Protein AF-A0A960K1D6-F1 (afdb_monomer)

pLDDT: mean 85.11, std 15.7, range [49.5, 97.06]

Radius of gyration: 19.61 Å; Cα contacts (8 Å, |Δi|>4): 101; chains: 1; bounding box: 60×23×47 Å

Foldseek 3Di:
DDQQQKDFDFDPDPVDTDTPDIDGDDRHGWDDDWDADPQWIWTDDPPDTDTDRRDDPDPPDPPDPPDDDDDDD

Mean predicted aligned error: 9.88 Å

Structure (mmCIF, N/CA/C/O backbone):
data_AF-A0A960K1D6-F1
#
_entry.id   AF-A0A960K1D6-F1
#
loop_
_atom_site.group_PDB
_atom_site.id
_atom_site.type_symbol
_atom_site.label_atom_id
_atom_site.label_alt_id
_atom_site.label_comp_id
_atom_site.label_asym_id
_atom_site.label_entity_id
_atom_site.label_seq_id
_atom_site.pdbx_PDB_ins_code
_atom_site.Cartn_x
_atom_site.Cartn_y
_atom_site.Cartn_z
_atom_site.occupancy
_atom_site.B_iso_or_equiv
_atom_site.auth_seq_id
_atom_site.auth_com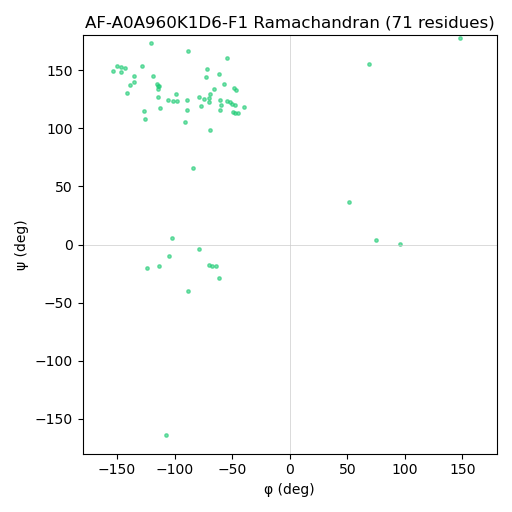p_id
_atom_site.auth_asym_id
_atom_site.auth_atom_id
_atom_site.pdbx_PDB_model_num
ATOM 1 N N . LEU A 1 1 ? 4.355 1.759 -0.103 1.00 89.00 1 LEU A N 1
ATOM 2 C CA . LEU A 1 1 ? 3.528 2.361 0.964 1.00 89.00 1 LEU A CA 1
ATOM 3 C C . LEU A 1 1 ? 4.461 3.126 1.886 1.00 89.00 1 LEU A C 1
ATOM 5 O O . LEU A 1 1 ? 5.482 2.555 2.256 1.00 89.00 1 LEU A O 1
ATOM 9 N N . ARG A 1 2 ? 4.180 4.401 2.158 1.00 92.00 2 ARG A N 1
ATOM 10 C CA . ARG A 1 2 ? 4.958 5.217 3.100 1.00 92.00 2 ARG A CA 1
ATOM 11 C C . ARG A 1 2 ? 4.419 5.085 4.522 1.00 92.00 2 ARG A C 1
ATOM 13 O O . ARG A 1 2 ? 3.328 4.561 4.725 1.00 92.00 2 ARG A O 1
ATOM 20 N N . GLU A 1 3 ? 5.202 5.552 5.488 1.00 92.12 3 GLU A N 1
ATOM 21 C CA . GLU A 1 3 ? 4.882 5.480 6.920 1.00 92.12 3 GLU A CA 1
ATOM 22 C C . GLU A 1 3 ? 3.607 6.247 7.292 1.00 92.12 3 GLU A C 1
ATOM 24 O O . GLU A 1 3 ? 2.916 5.861 8.230 1.00 92.12 3 GLU A O 1
ATOM 29 N N . ASP A 1 4 ? 3.275 7.296 6.541 1.00 93.25 4 ASP A N 1
ATOM 30 C CA . ASP A 1 4 ? 2.071 8.119 6.712 1.00 93.25 4 ASP A CA 1
ATOM 31 C C . ASP A 1 4 ? 0.786 7.494 6.133 1.00 93.25 4 ASP A C 1
ATOM 33 O O . ASP A 1 4 ? -0.291 8.063 6.293 1.00 93.25 4 ASP A O 1
ATOM 37 N N . GLY A 1 5 ? 0.884 6.330 5.481 1.00 94.19 5 GLY A N 1
ATOM 38 C CA . GLY A 1 5 ? -0.264 5.634 4.897 1.00 94.19 5 GLY A CA 1
ATOM 39 C C . GLY A 1 5 ? -0.502 5.911 3.410 1.00 94.19 5 GLY A C 1
ATOM 40 O O . GLY A 1 5 ? -1.420 5.323 2.826 1.00 94.19 5 GLY A O 1
ATOM 41 N N . ASP A 1 6 ? 0.336 6.727 2.763 1.00 95.50 6 ASP A N 1
ATOM 42 C CA . ASP A 1 6 ? 0.230 6.985 1.327 1.00 95.50 6 ASP A CA 1
ATOM 43 C C . ASP A 1 6 ? 0.827 5.851 0.467 1.00 95.50 6 ASP A C 1
ATOM 45 O O . ASP A 1 6 ? 1.990 5.429 0.588 1.00 95.50 6 ASP A O 1
ATOM 49 N N . LEU A 1 7 ? 0.010 5.361 -0.465 1.00 95.12 7 LEU A N 1
ATOM 50 C CA . LEU A 1 7 ? 0.368 4.400 -1.499 1.00 95.12 7 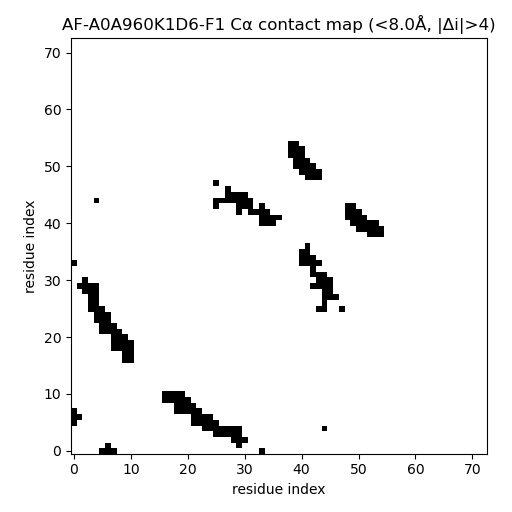LEU A CA 1
ATOM 51 C C . LEU A 1 7 ? 0.644 5.125 -2.817 1.00 95.12 7 LEU A C 1
ATOM 53 O O . LEU A 1 7 ? -0.175 5.902 -3.301 1.00 95.12 7 LEU A O 1
ATOM 57 N N . PHE A 1 8 ? 1.791 4.821 -3.419 1.00 94.50 8 PHE A N 1
ATOM 58 C CA . PHE A 1 8 ? 2.238 5.410 -4.675 1.00 94.50 8 PHE A CA 1
ATOM 59 C C . PHE A 1 8 ? 2.276 4.351 -5.769 1.00 94.50 8 PHE A C 1
ATOM 61 O O . PHE A 1 8 ? 2.811 3.262 -5.559 1.00 94.50 8 PHE A O 1
ATOM 68 N N . LEU A 1 9 ? 1.782 4.715 -6.950 1.00 93.56 9 LEU A N 1
ATOM 69 C CA . LEU A 1 9 ? 1.982 3.980 -8.190 1.00 93.56 9 LEU A CA 1
ATOM 70 C C . LEU A 1 9 ? 2.984 4.742 -9.055 1.00 93.56 9 LEU A C 1
ATOM 72 O O . LEU A 1 9 ? 2.784 5.920 -9.366 1.00 93.56 9 LEU A O 1
ATOM 76 N N . LEU A 1 10 ? 4.062 4.073 -9.453 1.00 93.62 10 LEU A N 1
ATOM 77 C CA . LEU A 1 10 ? 5.150 4.663 -10.228 1.00 93.62 10 LEU A CA 1
ATOM 78 C C . LEU A 1 10 ? 5.824 3.621 -11.132 1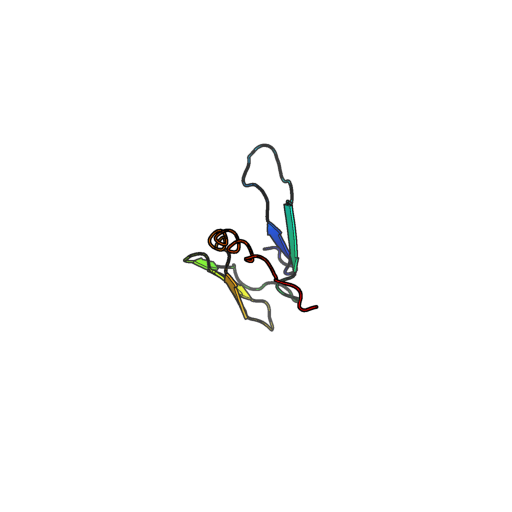.00 93.62 10 LEU A C 1
ATOM 80 O O . LEU A 1 10 ? 5.789 2.433 -10.809 1.00 93.62 10 LEU A O 1
ATOM 84 N N . PRO A 1 11 ? 6.433 4.035 -12.259 1.00 92.62 11 PRO A N 1
ATOM 85 C CA . PRO A 1 11 ? 7.230 3.148 -13.098 1.00 92.62 11 PRO A CA 1
ATOM 86 C C . PRO A 1 11 ? 8.490 2.682 -12.361 1.00 92.62 11 PRO A C 1
ATOM 88 O O . PRO A 1 11 ? 9.216 3.496 -11.792 1.00 92.62 11 PRO A O 1
ATOM 91 N N . ALA A 1 12 ? 8.778 1.383 -12.413 1.00 91.56 12 ALA A N 1
ATOM 92 C CA . ALA A 1 12 ? 9.996 0.802 -11.850 1.00 91.56 12 ALA A CA 1
ATOM 93 C C . ALA A 1 12 ? 11.172 0.924 -12.841 1.00 91.56 12 ALA A C 1
ATOM 95 O O . ALA A 1 12 ? 11.645 -0.069 -13.387 1.00 91.56 12 ALA A O 1
ATOM 96 N N . THR A 1 13 ? 11.607 2.156 -13.117 1.00 93.81 13 THR A N 1
ATOM 97 C CA . THR A 1 13 ? 12.668 2.466 -14.095 1.00 93.81 13 THR A CA 1
ATOM 98 C C . THR A 1 13 ? 13.860 3.149 -13.432 1.00 93.81 13 THR A C 1
ATOM 100 O O . THR A 1 13 ? 13.678 3.986 -12.551 1.00 93.81 13 THR A O 1
ATOM 103 N N . ALA A 1 14 ? 15.075 2.870 -13.909 1.00 93.56 14 ALA A N 1
ATOM 104 C CA . ALA A 1 14 ? 16.299 3.495 -13.394 1.00 93.56 14 ALA A CA 1
ATOM 105 C C . ALA A 1 14 ? 16.436 4.994 -13.744 1.00 93.56 14 ALA A C 1
ATOM 107 O O . ALA A 1 14 ? 17.203 5.701 -13.100 1.00 93.56 14 ALA A O 1
ATOM 108 N N . GLU A 1 15 ? 15.686 5.491 -14.734 1.00 92.69 15 GLU A N 1
ATOM 109 C CA . GLU A 1 15 ? 15.737 6.887 -15.209 1.00 92.69 15 GLU A CA 1
ATOM 110 C C . GLU A 1 15 ? 15.292 7.919 -14.165 1.00 92.69 15 GLU A C 1
ATOM 112 O O . GLU A 1 15 ? 15.581 9.108 -14.296 1.00 92.69 15 GLU A O 1
ATOM 117 N N . GLY A 1 16 ? 14.571 7.484 -13.131 1.00 90.88 16 GLY A N 1
ATOM 118 C CA . GLY A 1 16 ? 14.236 8.330 -11.998 1.00 90.88 16 GLY A CA 1
ATOM 119 C C . GLY A 1 16 ? 12.897 8.006 -11.356 1.00 90.88 16 GLY A C 1
ATOM 120 O O . GLY A 1 16 ? 12.133 7.148 -11.796 1.00 90.88 16 GLY A O 1
ATOM 121 N N . PHE A 1 17 ? 12.606 8.753 -10.295 1.00 91.06 17 PHE A N 1
ATOM 122 C CA . PHE A 1 17 ? 11.391 8.611 -9.506 1.00 91.06 17 PHE A CA 1
ATOM 123 C C . PHE A 1 17 ? 10.283 9.527 -10.049 1.00 91.06 17 PHE A C 1
ATOM 125 O O . PHE A 1 17 ? 10.324 10.741 -9.853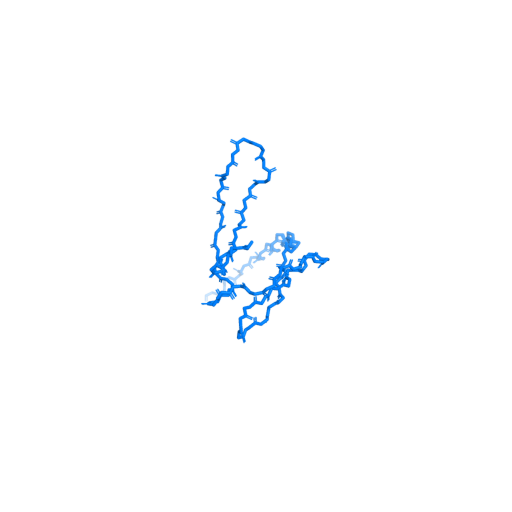 1.00 91.06 17 PHE A O 1
ATOM 132 N N . LYS A 1 18 ? 9.283 8.953 -10.733 1.00 93.81 18 LYS A N 1
ATOM 133 C CA . LYS A 1 18 ? 8.127 9.687 -11.284 1.00 93.81 18 LYS A CA 1
ATOM 134 C C . LYS A 1 18 ? 6.810 9.073 -10.810 1.00 93.81 18 LYS A C 1
ATOM 136 O O . LYS A 1 18 ? 6.424 7.997 -11.260 1.00 93.81 18 LYS A O 1
ATOM 141 N N . VAL A 1 19 ? 6.104 9.760 -9.913 1.00 93.06 19 VAL A N 1
ATOM 142 C CA . VAL A 1 19 ? 4.794 9.318 -9.404 1.00 93.06 19 VAL A CA 1
ATOM 143 C C . VAL A 1 19 ? 3.739 9.441 -10.506 1.00 93.06 19 VAL A C 1
ATOM 145 O O . VAL A 1 19 ? 3.571 10.515 -11.075 1.00 93.06 19 VAL A O 1
ATOM 148 N N . ARG A 1 20 ? 3.012 8.355 -10.798 1.00 93.75 20 ARG A N 1
ATOM 149 C CA . ARG A 1 20 ? 1.824 8.379 -11.675 1.00 93.75 20 ARG A CA 1
ATOM 150 C C . ARG A 1 20 ? 0.550 8.681 -10.902 1.00 93.75 20 ARG A C 1
ATOM 152 O O . ARG A 1 20 ? -0.336 9.364 -11.400 1.00 93.75 20 ARG A O 1
ATOM 159 N N . THR A 1 21 ? 0.431 8.102 -9.715 1.00 93.44 21 THR A N 1
ATOM 160 C CA . THR A 1 21 ? -0.746 8.244 -8.860 1.00 93.44 21 THR A CA 1
ATOM 161 C C . THR A 1 21 ? -0.353 8.044 -7.409 1.00 93.44 21 THR A C 1
ATOM 163 O O . THR A 1 21 ? 0.570 7.285 -7.106 1.00 93.44 21 THR A O 1
ATOM 166 N N . GLN A 1 22 ? -1.070 8.726 -6.528 1.00 94.75 22 GLN A N 1
ATOM 167 C CA . GLN A 1 22 ? -0.942 8.625 -5.084 1.00 94.75 22 GLN A CA 1
ATOM 168 C C . GLN A 1 22 ? -2.341 8.544 -4.483 1.00 94.75 22 GLN A C 1
ATOM 170 O O . GLN A 1 22 ? -3.250 9.242 -4.929 1.00 94.75 22 GLN A O 1
ATOM 175 N N . THR A 1 23 ? -2.510 7.695 -3.477 1.00 95.12 23 THR A N 1
ATOM 176 C CA . THR A 1 23 ? -3.740 7.623 -2.689 1.00 95.12 23 THR A CA 1
ATOM 177 C C . THR A 1 23 ? -3.417 7.261 -1.248 1.00 95.12 23 THR A C 1
ATOM 179 O O . THR A 1 23 ? -2.458 6.531 -0.992 1.00 95.12 23 THR A O 1
ATOM 182 N N . ARG A 1 24 ? -4.222 7.749 -0.307 1.00 95.50 24 ARG A N 1
ATOM 183 C CA . ARG A 1 24 ? -4.109 7.391 1.105 1.00 95.50 24 ARG A CA 1
ATOM 184 C C . ARG A 1 24 ? -4.963 6.165 1.395 1.00 95.50 24 ARG A C 1
ATOM 186 O O . ARG A 1 24 ? -6.159 6.173 1.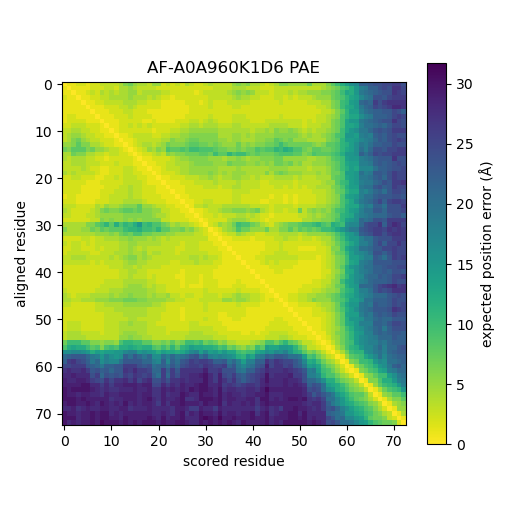115 1.00 95.50 24 ARG A O 1
ATOM 193 N N . ILE A 1 25 ? -4.354 5.117 1.950 1.00 95.25 25 ILE A N 1
ATOM 194 C CA . ILE A 1 25 ? -5.056 3.853 2.255 1.00 95.25 25 ILE A CA 1
ATOM 195 C C . ILE A 1 25 ? -5.168 3.570 3.761 1.00 95.25 25 ILE A C 1
ATOM 197 O O . ILE A 1 25 ? -6.014 2.771 4.180 1.00 95.25 25 ILE A O 1
ATOM 201 N N . LEU A 1 26 ? -4.342 4.240 4.567 1.00 96.06 26 LEU A N 1
ATOM 202 C CA . LEU A 1 26 ? -4.317 4.192 6.028 1.00 96.06 26 LEU A CA 1
ATOM 203 C C . LEU A 1 26 ? -4.192 5.623 6.564 1.00 96.06 26 LEU A C 1
ATOM 205 O O . LEU A 1 26 ? -3.541 6.455 5.937 1.00 96.06 26 LEU A O 1
ATOM 209 N N . ASP A 1 27 ? -4.834 5.904 7.695 1.00 93.88 27 ASP A N 1
ATOM 210 C CA . ASP A 1 27 ? -4.947 7.266 8.245 1.00 93.88 27 ASP A CA 1
ATOM 211 C C . ASP A 1 27 ? -4.029 7.496 9.455 1.00 93.88 27 ASP A C 1
ATOM 213 O O . ASP A 1 27 ? -3.871 8.626 9.920 1.00 93.88 27 ASP A O 1
ATOM 217 N N . ALA A 1 28 ? -3.424 6.426 9.976 1.00 92.44 28 ALA A N 1
ATOM 218 C CA . ALA A 1 28 ? -2.441 6.465 11.049 1.00 92.44 28 ALA A CA 1
ATOM 219 C C . ALA A 1 28 ? -1.106 5.857 10.595 1.00 92.44 28 ALA A C 1
ATOM 221 O O . ALA A 1 28 ? -0.992 5.289 9.509 1.00 92.44 28 ALA A O 1
ATOM 222 N N . THR A 1 29 ? -0.082 5.967 11.448 1.00 92.81 29 THR A N 1
ATOM 223 C CA . THR A 1 29 ? 1.253 5.434 11.158 1.00 92.81 29 THR A CA 1
ATOM 224 C C . THR A 1 29 ? 1.186 3.952 10.815 1.00 92.81 29 THR A C 1
ATOM 226 O O . THR A 1 29 ? 0.726 3.133 11.620 1.00 92.81 29 THR A O 1
ATOM 229 N N . VAL A 1 30 ? 1.695 3.607 9.634 1.00 90.81 30 VAL A N 1
ATOM 230 C CA . VAL A 1 30 ? 1.793 2.221 9.181 1.00 90.81 30 VAL A CA 1
ATOM 231 C C . VAL A 1 30 ? 2.681 1.458 10.156 1.00 90.81 30 VAL A C 1
ATOM 233 O O . VAL A 1 30 ? 3.819 1.844 10.426 1.00 90.81 30 VAL A O 1
ATOM 236 N N . ARG A 1 31 ? 2.152 0.367 10.710 1.00 81.75 31 ARG A N 1
ATOM 237 C CA . ARG A 1 31 ? 2.890 -0.507 11.624 1.00 81.75 31 ARG A CA 1
ATOM 238 C C . ARG A 1 31 ? 3.061 -1.875 10.984 1.00 81.75 31 ARG A C 1
ATOM 240 O O . ARG A 1 31 ? 2.103 -2.440 10.473 1.00 81.75 31 ARG A O 1
ATOM 247 N N . ALA A 1 32 ? 4.260 -2.433 11.132 1.00 81.44 32 ALA A N 1
ATOM 248 C CA . ALA A 1 32 ? 4.724 -3.642 10.451 1.00 81.44 32 ALA A CA 1
ATOM 249 C C . ALA A 1 32 ? 4.934 -3.464 8.938 1.00 81.44 32 ALA A C 1
ATOM 251 O O . ALA A 1 32 ? 4.365 -2.581 8.297 1.00 81.44 32 ALA A O 1
ATOM 252 N N . TYR A 1 33 ? 5.799 -4.309 8.376 1.00 88.06 33 TYR A N 1
ATOM 253 C CA . TYR A 1 33 ? 6.078 -4.300 6.946 1.00 88.06 33 TYR A CA 1
ATOM 254 C C . TYR A 1 33 ? 4.853 -4.796 6.162 1.00 88.06 33 TYR A C 1
ATOM 256 O O . TYR A 1 33 ? 4.323 -5.859 6.495 1.00 88.06 33 TYR A O 1
ATOM 264 N N . PRO A 1 34 ? 4.403 -4.064 5.127 1.00 92.94 34 PRO A N 1
ATOM 265 C CA . PRO A 1 34 ? 3.334 -4.527 4.249 1.00 92.94 34 PRO A CA 1
ATOM 266 C C . PRO A 1 34 ? 3.734 -5.816 3.533 1.00 92.94 34 PRO A C 1
ATOM 268 O O . PRO A 1 34 ? 4.899 -5.992 3.174 1.00 92.94 34 PRO A O 1
ATOM 271 N N . ALA A 1 35 ? 2.760 -6.682 3.273 1.00 95.19 35 ALA A N 1
ATOM 272 C CA . ALA A 1 35 ? 2.965 -7.923 2.537 1.00 95.19 35 ALA A CA 1
ATOM 273 C C . ALA A 1 35 ? 2.199 -7.881 1.214 1.00 95.19 35 ALA A C 1
ATOM 275 O O . ALA A 1 35 ? 1.027 -7.514 1.183 1.00 95.19 35 ALA A O 1
ATOM 276 N N . LEU A 1 36 ? 2.856 -8.272 0.124 1.00 95.31 36 LEU A N 1
ATOM 277 C CA . LEU A 1 36 ? 2.224 -8.440 -1.181 1.00 95.31 36 LEU A CA 1
ATOM 278 C C . LEU A 1 36 ? 2.239 -9.926 -1.532 1.00 95.31 36 LEU A C 1
ATOM 280 O O . LEU A 1 36 ? 3.312 -10.513 -1.666 1.00 95.31 36 LEU A O 1
ATOM 284 N N . ALA A 1 37 ? 1.060 -10.525 -1.672 1.00 96.62 37 ALA A N 1
ATOM 285 C CA . ALA A 1 37 ? 0.910 -11.934 -2.014 1.00 96.62 37 ALA A CA 1
ATOM 286 C C . ALA A 1 37 ? -0.266 -12.111 -2.974 1.00 96.62 37 ALA A C 1
ATOM 288 O O . ALA A 1 37 ? -1.345 -11.578 -2.729 1.00 96.62 37 ALA A O 1
ATOM 289 N N . ASP A 1 38 ? -0.041 -12.835 -4.071 1.00 95.69 38 ASP A N 1
ATOM 290 C CA . ASP A 1 38 ? -1.052 -13.113 -5.104 1.00 95.69 38 ASP A CA 1
ATOM 291 C C . ASP A 1 38 ? -1.781 -11.857 -5.636 1.00 95.69 38 ASP A C 1
ATOM 293 O O . ASP A 1 38 ? -2.981 -11.837 -5.893 1.00 95.69 38 ASP A O 1
ATOM 297 N N . GLY A 1 39 ? -1.049 -10.744 -5.750 1.00 95.44 39 GLY A N 1
ATOM 298 C CA . GLY A 1 39 ? -1.616 -9.464 -6.180 1.00 95.44 39 GLY A CA 1
ATOM 299 C C . GLY A 1 39 ? -2.464 -8.748 -5.123 1.00 95.44 39 GLY A C 1
ATOM 300 O O . GLY A 1 39 ? -2.991 -7.681 -5.417 1.00 95.44 39 GLY A O 1
ATOM 301 N N . ILE A 1 40 ? -2.561 -9.267 -3.897 1.00 96.88 40 ILE A N 1
ATOM 302 C CA . ILE A 1 40 ? -3.227 -8.602 -2.775 1.00 96.88 40 ILE A CA 1
ATOM 303 C C . ILE A 1 40 ? -2.185 -7.972 -1.850 1.00 96.88 40 ILE A C 1
ATOM 305 O O . ILE A 1 40 ? -1.282 -8.643 -1.341 1.00 96.88 40 ILE A O 1
ATOM 309 N N . LEU A 1 41 ? -2.319 -6.665 -1.628 1.00 96.12 41 LEU A N 1
ATOM 310 C CA . LEU A 1 41 ? -1.525 -5.904 -0.673 1.00 96.12 41 LEU A CA 1
ATOM 311 C C . LEU A 1 41 ? -2.203 -5.924 0.700 1.00 96.12 41 LEU A C 1
ATOM 313 O O . LEU A 1 41 ? -3.272 -5.341 0.882 1.00 96.12 41 LEU A O 1
ATOM 317 N N . TYR A 1 42 ? -1.539 -6.534 1.673 1.00 96.31 42 TYR A N 1
ATOM 318 C CA . TYR A 1 42 ? -1.919 -6.520 3.078 1.00 96.31 42 TYR A CA 1
ATOM 319 C C . TYR A 1 42 ? -1.108 -5.460 3.819 1.00 96.31 42 TYR A C 1
ATOM 321 O O . TYR A 1 42 ? 0.127 -5.479 3.811 1.00 96.31 42 TYR A O 1
ATOM 329 N N . ALA A 1 43 ? -1.799 -4.535 4.474 1.00 96.06 43 ALA A N 1
ATOM 330 C CA . ALA A 1 43 ? -1.174 -3.463 5.239 1.00 96.06 43 ALA A CA 1
ATOM 331 C C . ALA A 1 43 ? -2.020 -3.110 6.460 1.00 96.06 43 ALA A C 1
ATOM 333 O O . ALA A 1 43 ? -3.240 -3.281 6.451 1.00 96.06 43 ALA A O 1
ATOM 334 N N . ARG A 1 44 ? -1.377 -2.600 7.512 1.00 96.38 44 ARG A N 1
ATOM 335 C CA . ARG A 1 44 ? -2.076 -2.141 8.712 1.00 96.38 44 ARG A CA 1
ATOM 336 C C . ARG A 1 44 ? -1.438 -0.910 9.330 1.00 96.38 44 ARG A C 1
ATOM 338 O O . ARG A 1 44 ? -0.227 -0.710 9.248 1.00 96.38 44 ARG A O 1
ATOM 345 N N . ASP A 1 45 ? -2.268 -0.135 9.999 1.00 95.12 45 ASP A N 1
ATOM 346 C CA . ASP A 1 45 ? -1.847 0.845 10.988 1.00 95.12 45 ASP A CA 1
ATOM 347 C C . ASP A 1 45 ? -2.214 0.341 12.401 1.00 95.12 45 ASP A C 1
ATOM 349 O O . ASP A 1 45 ? -2.443 -0.853 12.625 1.00 95.12 45 ASP A O 1
ATOM 353 N N . GLU A 1 46 ? -2.201 1.230 13.391 1.00 92.19 46 GLU A N 1
ATOM 354 C CA . GLU A 1 46 ? -2.578 0.919 14.777 1.00 92.19 46 GLU A CA 1
ATOM 355 C C . GLU A 1 46 ? -4.065 0.584 14.989 1.00 92.19 46 GLU A C 1
ATOM 357 O O . GLU A 1 46 ? -4.410 -0.013 16.008 1.00 92.19 46 GLU A O 1
ATOM 362 N N . ARG A 1 47 ? -4.943 0.952 14.055 1.00 92.94 47 ARG A N 1
ATOM 363 C CA . ARG A 1 47 ? -6.406 0.878 14.192 1.00 92.94 47 ARG A CA 1
ATOM 364 C C . ARG A 1 47 ? -7.076 0.060 13.090 1.00 92.94 47 ARG A C 1
ATOM 366 O O . ARG A 1 47 ? -8.209 -0.377 13.274 1.00 92.94 47 ARG A O 1
ATOM 373 N N . LYS A 1 48 ? -6.410 -0.142 11.955 1.00 95.00 48 LYS A N 1
ATOM 374 C CA . LYS A 1 48 ? -6.997 -0.684 10.731 1.00 95.00 48 LYS A CA 1
ATOM 375 C C . LYS A 1 48 ? -6.056 -1.673 10.056 1.00 95.00 48 LYS A C 1
ATOM 377 O O . LYS A 1 48 ? -4.863 -1.427 9.917 1.00 95.00 48 LYS A O 1
ATOM 382 N N . LEU A 1 49 ? -6.629 -2.778 9.589 1.00 95.44 49 LEU A N 1
ATOM 383 C CA . LEU A 1 49 ? -6.011 -3.740 8.678 1.00 95.44 49 LEU A CA 1
ATOM 384 C C . LEU A 1 49 ? -6.785 -3.701 7.359 1.00 95.44 49 LEU A C 1
ATOM 386 O O . LEU A 1 49 ? -8.016 -3.682 7.369 1.00 95.44 49 LEU A O 1
ATOM 390 N N . ILE A 1 50 ? -6.069 -3.697 6.240 1.00 95.75 50 ILE A N 1
ATOM 391 C CA . ILE A 1 50 ? -6.651 -3.713 4.898 1.00 95.75 50 ILE A CA 1
ATOM 392 C C . ILE A 1 50 ? -6.047 -4.829 4.048 1.00 95.75 50 ILE A C 1
ATOM 394 O O . ILE A 1 50 ? -4.896 -5.226 4.240 1.00 95.75 50 ILE A O 1
ATOM 398 N N . ALA A 1 51 ? -6.833 -5.275 3.073 1.00 97.06 51 ALA A N 1
ATOM 399 C CA . ALA A 1 51 ? -6.406 -6.099 1.954 1.00 97.06 51 ALA A CA 1
ATOM 400 C C . ALA A 1 51 ? -6.863 -5.396 0.670 1.00 97.06 51 ALA A C 1
ATOM 402 O O . ALA A 1 51 ? -8.062 -5.205 0.466 1.00 97.06 51 ALA A O 1
ATOM 403 N N . ALA A 1 52 ? -5.917 -4.950 -0.153 1.00 94.12 52 ALA A N 1
ATOM 404 C CA . ALA A 1 52 ? -6.196 -4.198 -1.371 1.00 94.12 52 ALA A CA 1
ATOM 405 C C . ALA A 1 52 ? -5.771 -4.999 -2.604 1.00 94.12 52 ALA A C 1
ATOM 407 O O . ALA A 1 52 ? -4.626 -5.439 -2.697 1.00 94.12 52 ALA A O 1
ATOM 408 N N . ASP A 1 53 ? -6.689 -5.173 -3.553 1.00 94.81 53 ASP A N 1
ATOM 409 C CA . ASP A 1 53 ? -6.414 -5.858 -4.815 1.00 94.81 53 ASP A CA 1
ATOM 410 C C . ASP A 1 53 ? -5.633 -4.945 -5.768 1.00 94.81 53 ASP A C 1
ATOM 412 O O . ASP A 1 53 ? -6.093 -3.857 -6.116 1.00 94.81 53 ASP A O 1
ATOM 416 N N . MET A 1 54 ? -4.429 -5.372 -6.147 1.00 92.62 54 MET A N 1
ATOM 417 C CA . MET A 1 54 ? -3.509 -4.644 -7.026 1.00 92.62 54 MET A CA 1
ATOM 418 C C . MET A 1 54 ? -3.498 -5.199 -8.457 1.00 92.62 54 MET A C 1
ATOM 420 O O . MET A 1 54 ? -2.676 -4.778 -9.275 1.00 92.62 54 MET A O 1
ATOM 424 N N . ARG A 1 55 ? -4.365 -6.163 -8.779 1.00 93.50 55 ARG A N 1
ATOM 425 C CA . ARG A 1 55 ? -4.441 -6.750 -10.119 1.00 93.50 55 ARG A CA 1
ATOM 426 C C . ARG A 1 55 ? -5.079 -5.761 -11.085 1.00 93.50 55 ARG A C 1
ATOM 428 O O . ARG A 1 55 ? -5.995 -5.016 -10.744 1.00 93.50 55 ARG A O 1
ATOM 435 N N . ILE A 1 56 ? -4.594 -5.768 -12.322 1.00 86.81 56 ILE A N 1
ATOM 436 C CA . ILE A 1 56 ? -5.228 -4.999 -13.388 1.00 86.81 56 ILE A CA 1
ATOM 437 C C . ILE A 1 56 ? -6.559 -5.699 -13.681 1.00 86.81 56 ILE A C 1
ATOM 439 O O . ILE A 1 56 ? -6.537 -6.899 -13.975 1.00 86.81 56 ILE A O 1
ATOM 443 N N . PRO A 1 57 ? -7.708 -5.007 -13.583 1.00 78.50 57 PRO A N 1
ATOM 444 C CA . PRO A 1 57 ? -8.966 -5.606 -13.992 1.00 78.50 57 PRO A CA 1
ATOM 445 C C . PRO A 1 57 ? -8.823 -6.038 -15.449 1.00 78.50 57 PRO A C 1
ATOM 447 O O . PRO A 1 57 ? -8.239 -5.306 -16.255 1.00 78.50 57 PRO A O 1
ATOM 450 N N . ALA A 1 58 ? -9.332 -7.227 -15.783 1.00 74.38 58 ALA A N 1
ATOM 451 C CA . ALA A 1 58 ? -9.406 -7.645 -17.175 1.00 74.38 58 ALA A CA 1
ATOM 452 C C . ALA A 1 58 ? -10.014 -6.493 -17.981 1.00 74.38 58 ALA A C 1
ATOM 454 O O . ALA A 1 58 ? -10.968 -5.855 -17.518 1.00 74.38 58 ALA A O 1
ATOM 455 N N . ALA A 1 59 ? -9.405 -6.181 -19.130 1.00 62.84 59 ALA A N 1
ATOM 456 C CA . ALA A 1 59 ? -9.943 -5.174 -20.027 1.00 62.84 59 ALA A CA 1
ATOM 457 C C . ALA A 1 59 ? -11.433 -5.477 -20.183 1.00 62.84 59 ALA A C 1
ATOM 459 O O . ALA A 1 59 ? -11.784 -6.591 -20.570 1.00 62.84 59 ALA A O 1
ATOM 460 N N . LYS A 1 60 ? -12.298 -4.529 -19.799 1.00 53.97 60 LYS A N 1
ATOM 461 C CA . LYS A 1 60 ? -13.720 -4.646 -20.112 1.00 53.97 60 LYS A CA 1
ATOM 462 C C . LYS A 1 60 ? -13.780 -4.951 -21.602 1.00 53.97 60 LYS A C 1
ATOM 464 O O . LYS A 1 60 ? -13.259 -4.155 -22.388 1.00 53.97 60 LYS A O 1
ATOM 469 N N . GLU A 1 61 ? -14.372 -6.084 -21.973 1.00 49.50 61 GLU A N 1
ATOM 470 C CA . GLU A 1 61 ? -14.815 -6.272 -23.349 1.00 49.50 61 GLU A CA 1
ATOM 471 C C . GLU A 1 61 ? -15.560 -4.991 -23.748 1.00 49.50 61 GLU A C 1
ATOM 473 O O . GLU A 1 61 ? -16.303 -4.445 -22.915 1.00 49.50 61 GLU A O 1
ATOM 478 N N . PRO A 1 62 ? -15.275 -4.420 -24.935 1.00 52.34 62 PRO A N 1
ATOM 479 C CA . PRO A 1 62 ? -15.927 -3.195 -25.359 1.00 52.34 62 PRO A CA 1
ATOM 480 C C . PRO A 1 62 ? -17.423 -3.421 -25.209 1.00 52.34 62 PRO A C 1
ATOM 482 O O . PRO A 1 62 ? -17.944 -4.401 -25.735 1.00 52.34 62 PRO A O 1
ATOM 485 N N . ALA A 1 63 ? -18.061 -2.558 -24.412 1.00 59.41 63 ALA A N 1
ATOM 486 C CA . ALA A 1 63 ? -19.489 -2.600 -24.168 1.00 59.41 63 ALA A CA 1
ATOM 487 C C . ALA A 1 63 ? -20.176 -2.812 -25.514 1.00 59.41 63 ALA A C 1
ATOM 489 O O . ALA A 1 63 ? -20.037 -1.972 -26.408 1.00 59.41 63 ALA A O 1
ATOM 490 N N . GLU A 1 64 ? -20.798 -3.983 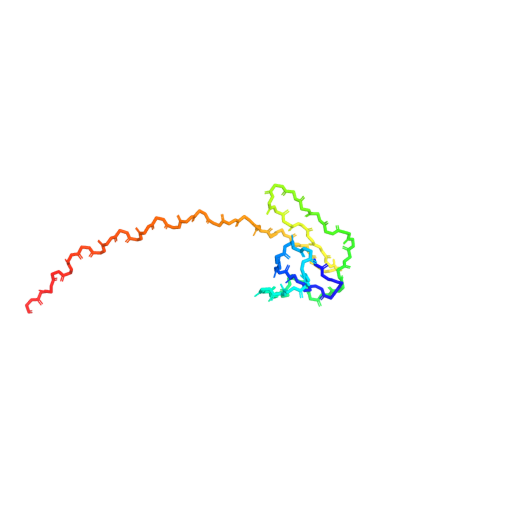-25.653 1.00 51.75 64 GLU A N 1
ATOM 491 C CA . GLU A 1 64 ? -21.567 -4.393 -26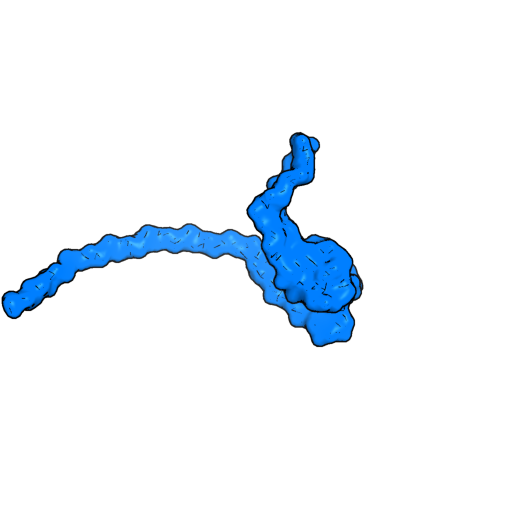.815 1.00 51.75 64 GLU A CA 1
ATOM 492 C C . GLU A 1 64 ? -22.361 -3.181 -27.291 1.00 51.75 64 GLU A C 1
ATOM 494 O O . GLU A 1 64 ? -23.094 -2.562 -26.512 1.00 51.75 64 GLU A O 1
ATOM 499 N N . ALA A 1 65 ? -22.071 -2.758 -28.524 1.00 52.75 65 ALA A N 1
ATOM 500 C CA . ALA A 1 65 ? -22.632 -1.563 -29.117 1.00 52.75 65 ALA A CA 1
ATOM 501 C C . ALA A 1 65 ? -24.145 -1.609 -28.923 1.00 52.75 65 ALA A C 1
ATOM 503 O O . ALA A 1 65 ? -24.809 -2.497 -29.455 1.00 52.75 65 ALA A O 1
ATOM 504 N N . ALA A 1 66 ? -24.660 -0.677 -28.119 1.00 55.56 66 ALA A N 1
ATOM 505 C CA . ALA A 1 66 ? -26.082 -0.510 -27.907 1.00 55.56 66 ALA A CA 1
ATOM 506 C C . ALA A 1 66 ? -26.765 -0.506 -29.279 1.00 55.56 66 ALA A C 1
ATOM 508 O O . ALA A 1 66 ? -26.521 0.385 -30.099 1.00 55.56 66 ALA A O 1
ATOM 509 N N . GLY A 1 67 ? -27.561 -1.548 -29.535 1.00 52.38 67 GLY A N 1
ATOM 510 C CA . GLY A 1 67 ? -28.385 -1.657 -30.730 1.00 52.38 67 GLY A CA 1
ATOM 511 C C . GLY A 1 67 ? -29.286 -0.426 -30.880 1.00 52.38 67 GLY A C 1
ATOM 512 O O . GLY A 1 67 ? -29.490 0.315 -29.910 1.00 52.38 67 GLY A O 1
ATOM 513 N N . PRO A 1 68 ? -29.808 -0.164 -32.089 1.00 56.22 68 PRO A N 1
ATOM 514 C CA . PRO A 1 68 ? -30.506 1.079 -32.374 1.00 56.22 68 PRO A CA 1
ATOM 515 C C . PRO A 1 68 ? -31.706 1.219 -31.435 1.00 56.22 68 PRO A C 1
ATOM 517 O O . PRO A 1 68 ? -32.599 0.376 -31.430 1.00 56.22 68 PRO A O 1
ATOM 520 N N . GLN A 1 69 ? -31.731 2.283 -30.631 1.00 61.09 69 GLN A N 1
ATOM 521 C CA . GLN A 1 69 ? -32.938 2.676 -29.915 1.00 61.09 69 GLN A CA 1
ATOM 522 C C . GLN A 1 69 ? -33.938 3.197 -30.951 1.00 61.09 69 GLN A C 1
ATOM 524 O O . GLN A 1 69 ? -33.848 4.345 -31.393 1.00 61.09 69 GLN A O 1
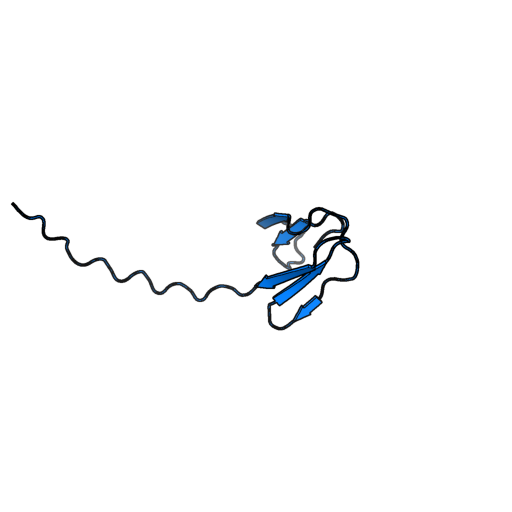ATOM 529 N N . GLU A 1 70 ? -34.872 2.344 -31.364 1.00 54.72 70 GLU A N 1
ATOM 530 C CA . GLU A 1 70 ? -36.072 2.772 -32.076 1.00 54.72 70 GLU A CA 1
ATOM 531 C C . GLU A 1 70 ? -36.865 3.717 -31.163 1.00 54.72 70 GLU A C 1
ATOM 533 O O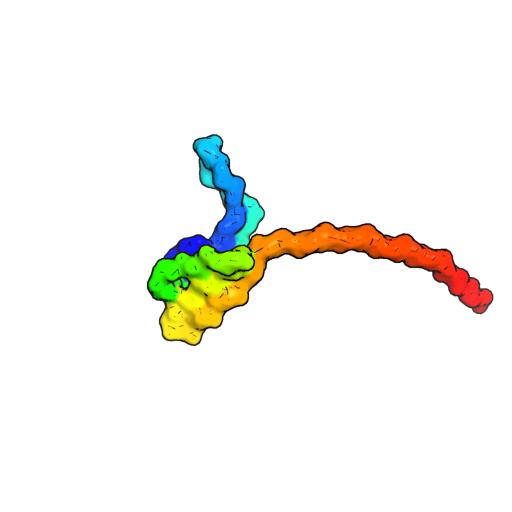 . GLU A 1 70 ? -37.309 3.353 -30.073 1.00 54.72 70 GLU A O 1
ATOM 538 N N . ARG A 1 71 ? -36.990 4.975 -31.593 1.00 49.59 71 ARG A N 1
ATOM 539 C CA . ARG A 1 71 ? -37.855 5.971 -30.957 1.00 49.59 71 ARG A CA 1
ATOM 540 C C . ARG A 1 71 ? -39.310 5.655 -31.322 1.00 49.59 71 ARG A C 1
ATOM 542 O O . ARG A 1 71 ? -39.596 5.600 -32.518 1.00 49.59 71 ARG A O 1
ATOM 549 N N . PRO A 1 72 ? -40.237 5.493 -30.362 1.00 60.78 72 PRO A N 1
ATOM 550 C CA . PRO A 1 72 ? -41.653 5.517 -30.688 1.00 60.78 72 PRO A CA 1
ATOM 551 C C . PRO A 1 72 ? -42.099 6.948 -31.039 1.00 60.78 72 PRO A C 1
ATOM 553 O O . PRO A 1 72 ? -41.499 7.924 -30.585 1.00 60.78 72 PRO A O 1
ATOM 556 N N . GLN A 1 73 ? -43.117 6.982 -31.900 1.00 58.28 73 GLN A N 1
ATOM 557 C CA . GLN A 1 73 ? -43.711 8.107 -32.636 1.00 58.28 73 GLN A CA 1
ATOM 558 C C . GLN A 1 73 ? -44.114 9.304 -31.767 1.00 58.28 73 GLN A C 1
ATOM 560 O O . GLN A 1 73 ? -44.675 9.070 -30.671 1.00 58.28 73 GLN A O 1
#

Secondary structure (DSSP, 8-state):
--TTSEEEE----TT----SEEEE--SS---S--EEETTEEEEE-SS-EEEEE-SPPPPPPP-----------

Solvent-accessible surface area (backbone atoms only — not comparable to full-atom values): 4844 Å² total; per-residue (Å²): 111,45,59,68,17,41,37,70,45,57,70,96,51,90,93,53,93,55,80,76,45,75,48,76,82,41,92,43,58,46,49,77,83,66,46,79,55,96,52,31,39,36,42,32,33,88,88,48,77,50,77,42,81,68,64,79,74,75,78,73,71,76,74,76,74,79,68,85,80,80,76,82,133

Nearest PDB structures (foldseek):
  4s36-assembly1_A  TM=3.063E-01  e=6.897E+00  Pseudomonas aeruginosa
  5iyb-assembly1_I  TM=3.967E-01  e=8.841E+00  Homo sapiens
  4s37-assembly6_Q  TM=1.984E-01  e=5.057E+00  Pseudomonas aeruginosa

Sequence (73 aa):
LREDGDLFLLPATAEGFKVRTQTRILDATVRAYPALADGILYARDERKLIAADMRIPAAKEPAEAAGPQERPQ